Protein AF-A0A968ZII0-F1 (afdb_monomer)

Mean predicted aligned error: 7.41 Å

Solvent-accessible surface area (backbone atoms only — not comparabl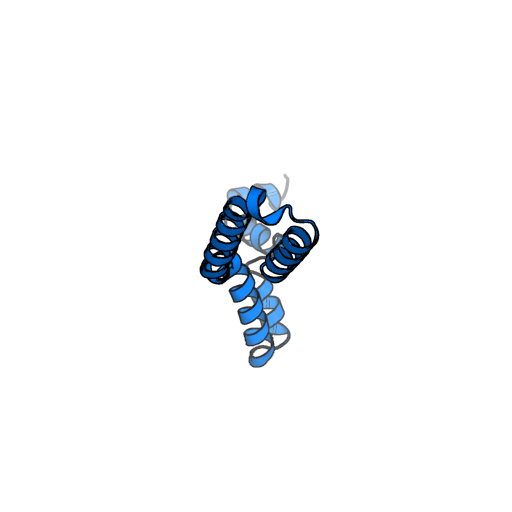e to full-atom values): 5538 Å² total; per-residue (Å²): 107,70,67,59,52,51,52,50,50,51,51,28,52,77,72,65,47,31,85,83,44,47,68,60,53,50,52,52,52,52,52,53,51,54,50,58,73,42,41,63,69,75,42,38,67,64,52,47,53,54,50,47,50,56,52,28,46,74,77,44,34,74,65,33,46,55,59,70,43,45,88,76,32,68,68,54,49,46,48,53,55,35,73,72,32,69,67,55,26,47,71,74,73,38,85,78,132

Radius of gyration: 25.59 Å; Cα contacts (8 Å, |Δi|>4): 41; chains: 1; bounding box: 49×29×74 Å

Structure (mmCIF, N/CA/C/O backbone):
data_AF-A0A968ZII0-F1
#
_entry.id   AF-A0A968ZII0-F1
#
loop_
_atom_site.group_PDB
_atom_site.id
_atom_site.type_symbol
_atom_site.label_atom_id
_atom_site.label_alt_id
_atom_site.label_comp_id
_atom_site.label_asym_id
_atom_site.label_entity_id
_atom_site.label_seq_id
_atom_site.pdbx_PDB_ins_code
_atom_site.Cartn_x
_atom_site.Cartn_y
_atom_site.Cartn_z
_atom_site.occupancy
_atom_site.B_iso_or_equiv
_atom_site.auth_seq_id
_atom_site.auth_comp_id
_atom_site.auth_asym_id
_atom_site.auth_atom_id
_atom_site.pdbx_PDB_model_num
ATOM 1 N N . MET A 1 1 ? -10.202 6.063 16.682 1.00 79.19 1 MET A N 1
ATOM 2 C CA . MET A 1 1 ? -11.637 6.430 16.678 1.00 79.19 1 MET A CA 1
ATOM 3 C C . MET A 1 1 ? -12.425 5.712 17.765 1.00 79.19 1 MET A C 1
ATOM 5 O O . MET A 1 1 ? -13.149 6.395 18.468 1.00 79.19 1 MET A O 1
ATOM 9 N N . GLU A 1 2 ? -12.269 4.394 17.958 1.00 83.38 2 GLU A N 1
ATOM 10 C CA . GLU A 1 2 ? -12.952 3.659 19.049 1.00 83.38 2 GLU A CA 1
ATOM 11 C C . GLU A 1 2 ? -12.703 4.293 20.426 1.00 83.38 2 GLU A C 1
ATOM 13 O O . GLU A 1 2 ? -13.650 4.705 21.086 1.00 83.38 2 GLU A O 1
ATOM 18 N N . LYS A 1 3 ? -11.428 4.504 20.785 1.00 88.00 3 LYS A N 1
ATOM 19 C CA . LYS A 1 3 ? -11.042 5.187 22.029 1.00 88.00 3 LYS A CA 1
ATOM 20 C C . LYS A 1 3 ? -11.680 6.575 22.166 1.00 88.00 3 LYS A C 1
ATOM 22 O O . LYS A 1 3 ? -12.205 6.909 23.210 1.00 88.00 3 LYS A O 1
ATOM 27 N N . THR A 1 4 ? -11.712 7.351 21.084 1.00 92.00 4 THR A N 1
ATOM 28 C CA . THR A 1 4 ? -12.312 8.694 21.062 1.00 92.00 4 THR A CA 1
ATOM 29 C C . THR A 1 4 ? -13.824 8.670 21.310 1.00 92.00 4 THR A C 1
ATOM 31 O O . THR A 1 4 ? -14.353 9.569 21.954 1.00 92.00 4 THR A O 1
ATOM 34 N N . ILE A 1 5 ? -14.532 7.652 20.807 1.00 92.75 5 ILE A N 1
ATOM 35 C CA . ILE A 1 5 ? -15.969 7.464 21.063 1.00 92.75 5 ILE A CA 1
ATOM 36 C C . ILE A 1 5 ? -16.206 7.035 22.515 1.00 92.75 5 ILE A C 1
ATOM 38 O O . ILE A 1 5 ? -17.186 7.465 23.128 1.00 92.75 5 ILE A O 1
ATOM 42 N N . ASP A 1 6 ? -15.323 6.208 23.072 1.00 92.62 6 ASP A N 1
ATOM 43 C CA . ASP A 1 6 ? -15.395 5.811 24.477 1.00 92.62 6 ASP A CA 1
ATOM 44 C C . ASP A 1 6 ? -15.125 7.012 25.404 1.00 92.62 6 ASP A C 1
ATOM 46 O O . ASP A 1 6 ? -15.917 7.257 26.314 1.00 92.62 6 ASP A O 1
ATOM 50 N N . ASP A 1 7 ? -14.120 7.837 25.096 1.00 94.44 7 ASP A N 1
ATOM 51 C CA . ASP A 1 7 ? -13.825 9.084 25.815 1.00 94.44 7 ASP A CA 1
ATOM 52 C C . ASP A 1 7 ? -15.017 10.065 25.737 1.00 94.44 7 ASP A C 1
ATOM 54 O O . ASP A 1 7 ? -15.459 10.612 26.749 1.00 94.44 7 ASP A O 1
ATOM 58 N N . LEU A 1 8 ? -15.614 10.240 24.548 1.00 93.44 8 LEU A N 1
ATOM 59 C CA . LEU A 1 8 ? -16.828 11.050 24.360 1.00 93.44 8 LEU A CA 1
ATOM 60 C C . LEU A 1 8 ? -18.001 10.523 25.200 1.00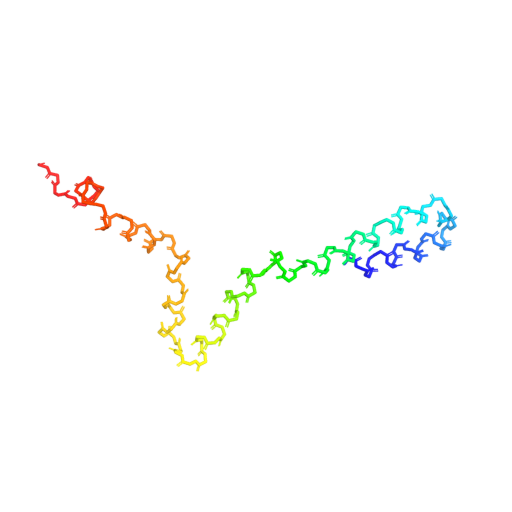 93.44 8 LEU A C 1
ATOM 62 O O . LEU A 1 8 ? -18.768 11.301 25.767 1.00 93.44 8 LEU A O 1
ATOM 66 N N . THR A 1 9 ? -18.143 9.199 25.286 1.00 93.06 9 THR A N 1
ATOM 67 C CA . THR A 1 9 ? -19.181 8.552 26.095 1.00 93.06 9 THR A CA 1
ATOM 68 C C . THR A 1 9 ? -18.996 8.854 27.579 1.00 93.06 9 THR A C 1
ATOM 70 O O . THR A 1 9 ? -19.979 9.086 28.283 1.00 93.06 9 THR A O 1
ATOM 73 N N . GLU A 1 10 ? -17.756 8.851 28.062 1.00 94.69 10 GLU A N 1
ATOM 74 C CA . GLU A 1 10 ? -17.430 9.163 29.451 1.00 94.69 10 GLU A CA 1
ATOM 75 C C . GLU A 1 10 ? -17.722 10.631 29.783 1.00 94.69 10 GLU A C 1
ATOM 77 O O . GLU A 1 10 ? -18.430 10.912 30.753 1.00 94.69 10 GLU A O 1
ATOM 82 N N . VAL A 1 11 ? -17.284 11.561 28.929 1.00 95.12 11 VAL A N 1
ATOM 83 C CA . VAL A 1 11 ? -17.575 12.996 29.085 1.00 95.12 11 VAL A CA 1
ATOM 84 C C . VAL A 1 11 ? -19.083 13.248 29.102 1.00 95.12 11 VAL A C 1
ATOM 86 O O . VAL A 1 11 ? -19.591 13.893 30.017 1.00 95.12 11 VAL A O 1
ATOM 89 N N . ALA A 1 12 ? -19.833 12.661 28.166 1.00 92.88 12 ALA A N 1
ATOM 90 C CA . ALA A 1 12 ? -21.284 12.824 28.096 1.00 92.88 12 ALA A CA 1
ATOM 91 C C . ALA A 1 12 ? -22.018 12.296 29.341 1.00 92.88 12 ALA A C 1
ATOM 93 O O . ALA A 1 12 ? -23.052 12.842 29.734 1.00 92.88 12 ALA A O 1
ATOM 94 N N . LYS A 1 13 ? -21.502 11.234 29.976 1.00 92.69 13 LYS A N 1
ATOM 95 C CA . LYS A 1 13 ? -22.035 10.717 31.248 1.00 92.69 13 LYS A CA 1
ATOM 96 C C . LYS A 1 13 ? -21.739 11.671 32.400 1.00 92.69 13 LYS A C 1
ATOM 98 O O . LYS A 1 13 ? -22.642 11.953 33.186 1.00 92.69 13 LYS A O 1
ATOM 103 N N . ASN A 1 14 ? -20.517 12.195 32.464 1.00 94.94 14 ASN A N 1
ATOM 104 C CA . ASN A 1 14 ? -20.093 13.145 33.494 1.00 94.94 14 ASN A CA 1
ATOM 105 C C . ASN A 1 14 ? -20.881 14.462 33.417 1.00 94.94 14 ASN A C 1
ATOM 107 O O . ASN A 1 14 ? -21.287 15.004 34.444 1.00 94.94 14 ASN A O 1
ATOM 111 N N . GLU A 1 15 ? -21.175 14.933 32.205 1.00 92.94 15 GLU A N 1
ATOM 112 C CA . GLU A 1 15 ? -21.948 16.155 31.954 1.00 92.94 15 GLU A CA 1
ATOM 113 C C . GLU A 1 15 ? -23.472 15.937 31.924 1.00 92.94 15 GLU A C 1
ATOM 115 O O . GLU A 1 15 ? -24.230 16.877 31.707 1.00 92.94 15 GLU A O 1
ATOM 120 N N . LYS A 1 16 ? -23.945 14.707 32.176 1.00 91.75 16 LYS A N 1
ATOM 121 C CA . LYS A 1 16 ? -25.367 14.306 32.182 1.00 91.75 16 LYS A CA 1
ATOM 122 C C . LYS A 1 16 ? -26.111 14.437 30.841 1.00 91.75 16 LYS A C 1
ATOM 124 O O . LYS A 1 16 ? -27.311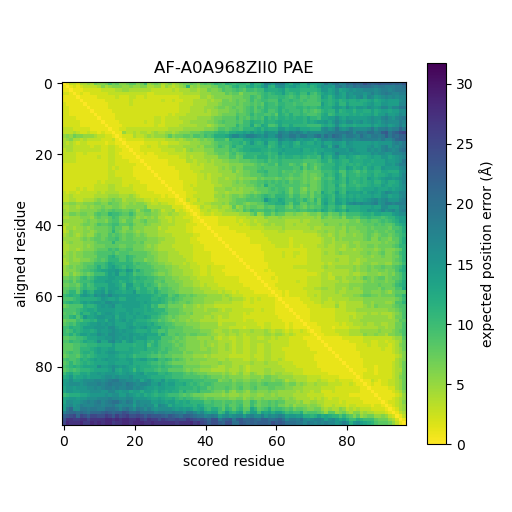 14.176 30.810 1.00 91.75 16 LYS A O 1
ATOM 129 N N . TYR A 1 17 ? -25.422 14.726 29.738 1.00 90.88 17 TYR A N 1
ATOM 130 C CA . TYR A 1 17 ? -25.994 14.738 28.382 1.00 90.88 17 TYR A CA 1
ATOM 131 C C . TYR A 1 17 ? -26.156 13.346 27.762 1.00 90.88 17 TYR A C 1
ATOM 133 O O . TYR A 1 17 ? -26.775 13.200 26.711 1.00 90.88 17 TYR A O 1
ATOM 141 N N . TYR A 1 18 ? -25.610 12.300 28.391 1.00 91.88 18 TYR A N 1
ATOM 142 C CA . TYR A 1 18 ? -25.590 10.952 27.819 1.00 91.88 18 TYR A CA 1
ATOM 143 C C . TYR A 1 18 ? -26.967 10.451 27.373 1.00 91.88 18 TYR A C 1
ATOM 145 O O . TYR A 1 18 ? -27.080 9.893 26.287 1.00 91.88 18 TYR A O 1
ATOM 153 N N . ASN A 1 19 ? -28.021 10.676 28.161 1.00 93.25 19 ASN A N 1
ATOM 154 C CA . ASN A 1 19 ? -29.363 10.198 27.816 1.00 93.25 19 ASN A CA 1
ATOM 155 C C . ASN A 1 19 ? -29.909 10.830 26.527 1.00 93.25 19 ASN A C 1
ATOM 157 O O . ASN A 1 19 ? -30.646 10.157 25.803 1.00 93.25 19 ASN A O 1
ATOM 161 N N . ASP A 1 20 ? -29.506 12.066 26.225 1.00 92.69 20 ASP A N 1
ATOM 162 C CA . ASP A 1 20 ? -29.945 12.811 25.044 1.00 92.69 20 ASP A CA 1
ATOM 163 C C . ASP A 1 20 ? -29.200 12.363 23.780 1.00 92.69 20 ASP A C 1
ATOM 165 O O . ASP A 1 20 ? -29.762 12.400 22.684 1.00 92.69 20 ASP A O 1
ATOM 169 N N . ILE A 1 21 ? -27.943 11.913 23.928 1.00 93.69 21 ILE A N 1
ATOM 170 C CA . ILE A 1 21 ? -27.052 11.600 22.796 1.00 93.69 21 ILE A CA 1
ATOM 171 C C . ILE A 1 21 ? -26.660 10.117 22.663 1.00 93.69 21 ILE A C 1
ATOM 173 O O . ILE A 1 21 ? -25.936 9.738 21.737 1.00 93.69 21 ILE A O 1
ATOM 177 N N . GLN A 1 22 ? -27.114 9.248 23.573 1.00 94.06 22 GLN A N 1
ATOM 178 C CA . GLN A 1 22 ? -26.728 7.828 23.625 1.00 94.06 22 GLN A CA 1
ATOM 179 C C . GLN A 1 22 ? -26.996 7.087 22.313 1.00 94.06 22 GLN A C 1
ATOM 181 O O . GLN A 1 22 ? -26.219 6.216 21.917 1.00 94.06 22 GLN A O 1
ATOM 186 N N . GLN A 1 23 ? -28.081 7.437 21.618 1.00 95.00 23 GLN A N 1
ATOM 187 C CA . GLN A 1 23 ? -28.458 6.771 20.380 1.00 95.00 23 GLN A CA 1
ATOM 188 C C . GLN A 1 23 ? -27.485 7.135 19.254 1.00 95.00 23 GLN A C 1
ATOM 190 O O . GLN A 1 23 ? -27.052 6.255 18.513 1.00 95.00 23 GLN A O 1
ATOM 195 N N . GLN A 1 24 ? -27.079 8.402 19.165 1.00 94.38 24 GLN A N 1
ATOM 196 C CA . GLN A 1 24 ? -26.093 8.885 18.200 1.00 94.38 24 GLN A CA 1
ATOM 197 C C . GLN A 1 24 ? -24.719 8.270 18.479 1.00 94.38 24 GLN A C 1
ATOM 199 O O . GLN A 1 24 ? -24.072 7.791 17.551 1.00 94.38 24 GLN A O 1
ATOM 204 N N . ILE A 1 25 ? -24.310 8.192 19.752 1.00 93.25 25 ILE A N 1
ATOM 205 C CA . ILE A 1 25 ? -23.072 7.509 20.163 1.00 93.25 25 ILE A CA 1
ATOM 206 C C . ILE A 1 25 ? -23.093 6.037 19.729 1.00 93.25 25 ILE A C 1
ATOM 208 O O . ILE A 1 25 ? -22.110 5.537 19.183 1.00 93.25 25 ILE A O 1
ATOM 212 N N . LYS A 1 26 ? -24.213 5.332 19.928 1.00 93.69 26 LYS A N 1
ATOM 213 C CA . LYS A 1 26 ? -24.350 3.922 19.536 1.00 93.69 26 LYS A CA 1
ATOM 214 C C . LYS A 1 26 ? -24.263 3.729 18.020 1.00 93.69 26 LYS A C 1
ATOM 216 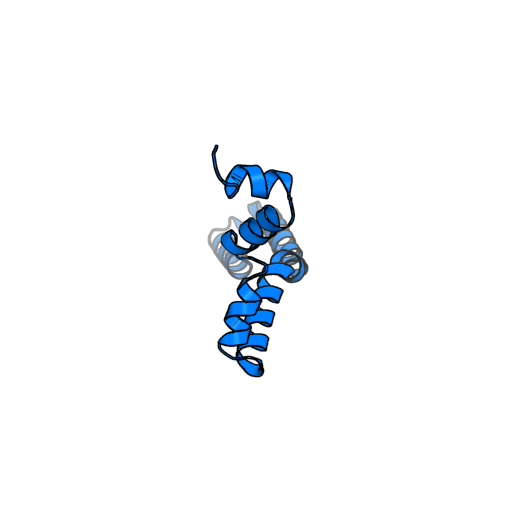O O . LYS A 1 26 ? -23.617 2.783 17.563 1.00 93.69 26 LYS A O 1
ATOM 221 N N . VAL A 1 27 ? -24.887 4.620 17.248 1.00 95.19 27 VAL A N 1
ATOM 222 C CA . VAL A 1 27 ? -24.799 4.620 15.779 1.00 95.19 27 VAL A CA 1
ATOM 223 C C . VAL A 1 27 ? -23.355 4.848 15.335 1.00 95.19 27 VAL A C 1
ATOM 225 O O . VAL A 1 27 ? -22.824 4.030 14.587 1.00 95.19 27 VAL A O 1
ATOM 228 N N . LEU A 1 28 ? -22.690 5.878 15.867 1.00 92.38 28 LEU A N 1
ATOM 229 C CA . LEU A 1 28 ? -21.281 6.175 15.587 1.00 92.38 28 LEU A CA 1
ATOM 230 C C . LEU A 1 28 ? -20.370 4.986 15.905 1.00 92.38 28 LEU A C 1
ATOM 232 O O . LEU A 1 28 ? -19.531 4.613 15.088 1.00 92.38 28 LEU A O 1
ATOM 236 N N . LYS A 1 29 ? -20.560 4.352 17.068 1.00 91.25 29 LYS A N 1
ATOM 237 C CA . LYS A 1 29 ? -19.769 3.186 17.481 1.00 91.25 29 LYS A CA 1
ATOM 238 C C . LYS A 1 29 ? -19.938 2.018 16.512 1.00 91.25 29 LYS A C 1
ATOM 240 O O . LYS A 1 29 ? -18.953 1.397 16.128 1.00 91.25 29 LYS A O 1
ATOM 245 N N . THR A 1 30 ? -21.171 1.767 16.076 1.00 91.00 30 THR A N 1
ATOM 246 C CA . THR A 1 30 ? -21.484 0.704 15.111 1.00 91.00 30 THR A CA 1
ATOM 247 C C . THR A 1 30 ? -20.844 0.986 13.752 1.00 91.00 30 THR A C 1
ATOM 249 O O . THR A 1 30 ? -20.220 0.101 13.179 1.00 91.00 30 THR A O 1
ATOM 252 N N . GLN A 1 31 ? -20.933 2.223 13.258 1.00 88.75 31 GLN A N 1
ATOM 253 C CA . GLN A 1 31 ? -20.308 2.618 11.991 1.00 88.75 31 GLN A CA 1
ATOM 254 C C . GLN A 1 31 ? -18.782 2.502 12.037 1.00 88.75 31 GLN A C 1
ATOM 256 O O . GLN A 1 31 ? -18.178 2.007 11.092 1.00 88.75 31 GLN A O 1
ATOM 261 N N . VAL A 1 32 ? -18.150 2.920 13.138 1.00 88.38 32 VAL A N 1
ATOM 262 C CA . VAL A 1 32 ? -16.695 2.800 13.301 1.00 88.38 32 VAL A CA 1
ATOM 263 C C . VAL A 1 32 ? -16.252 1.340 13.355 1.00 88.38 32 VAL A C 1
ATOM 265 O O . VAL A 1 32 ? -15.260 0.999 12.718 1.0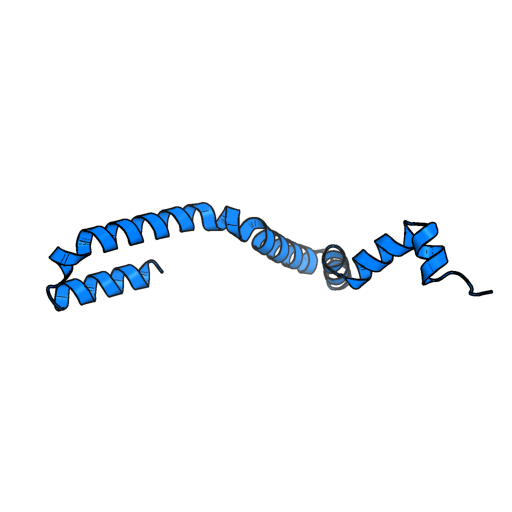0 88.38 32 VAL A O 1
ATOM 268 N N . MET A 1 33 ? -16.981 0.477 14.067 1.00 84.94 33 MET A N 1
ATOM 269 C CA . MET A 1 33 ? -16.676 -0.956 14.098 1.00 84.94 33 MET A CA 1
ATOM 270 C C . MET A 1 33 ? -16.845 -1.614 12.729 1.00 84.94 33 MET A C 1
ATOM 272 O O . MET A 1 33 ? -15.963 -2.350 12.304 1.00 84.94 33 MET A O 1
ATOM 276 N N . HIS A 1 34 ? -17.932 -1.310 12.021 1.00 82.31 34 HIS A N 1
ATOM 277 C CA . HIS A 1 34 ? -18.159 -1.842 10.681 1.00 82.31 34 HIS A CA 1
ATOM 278 C C . HIS A 1 34 ? -17.063 -1.396 9.704 1.00 82.31 34 HIS A C 1
ATOM 280 O O . HIS A 1 34 ? -16.505 -2.214 8.984 1.00 82.31 34 HIS A O 1
ATOM 286 N N . ASN A 1 35 ? -16.668 -0.120 9.737 1.00 83.38 35 ASN A N 1
ATOM 287 C CA . ASN A 1 35 ? -15.554 0.361 8.921 1.00 83.38 35 ASN A CA 1
ATOM 288 C C . ASN A 1 35 ? -14.246 -0.376 9.249 1.00 83.38 35 ASN A C 1
ATOM 290 O O . ASN A 1 35 ? -13.521 -0.740 8.333 1.00 83.38 35 ASN A O 1
ATOM 294 N N . LYS A 1 36 ? -13.985 -0.665 10.530 1.00 82.00 36 LYS A N 1
ATOM 295 C CA . LYS A 1 36 ? -12.801 -1.416 10.969 1.00 82.00 36 LYS A CA 1
ATOM 296 C C . LYS A 1 36 ? -12.765 -2.848 10.436 1.00 82.00 36 LYS A C 1
ATOM 298 O O . LYS A 1 36 ? -11.690 -3.341 10.110 1.00 82.00 36 LYS A O 1
ATOM 303 N N . GLU A 1 37 ? -13.915 -3.512 10.325 1.00 81.69 37 GLU A N 1
ATOM 304 C CA . GLU A 1 37 ? -14.008 -4.845 9.708 1.00 81.69 37 GLU A CA 1
ATOM 305 C C . GLU A 1 37 ? -13.582 -4.816 8.232 1.00 81.69 37 GLU A C 1
ATOM 307 O O . GLU A 1 37 ? -12.966 -5.765 7.753 1.00 81.69 37 GLU A O 1
ATOM 312 N N . HIS A 1 38 ? -13.829 -3.696 7.548 1.00 87.94 38 HIS A N 1
ATOM 313 C CA . HIS A 1 38 ? -13.462 -3.483 6.149 1.00 87.94 38 HIS A CA 1
ATOM 314 C C . HIS A 1 38 ? -12.125 -2.759 5.953 1.00 87.94 38 HIS A C 1
ATOM 316 O O . HIS A 1 38 ? -11.699 -2.587 4.814 1.00 87.94 38 HIS A O 1
ATOM 322 N N . ASP A 1 39 ? -11.431 -2.344 7.018 1.00 88.69 39 ASP A N 1
ATOM 323 C CA . ASP A 1 39 ? -10.188 -1.575 6.886 1.00 88.69 39 ASP A CA 1
ATOM 324 C C . ASP A 1 39 ? -9.103 -2.388 6.158 1.00 88.69 39 ASP A C 1
ATOM 326 O O . ASP A 1 39 ? -8.388 -1.840 5.325 1.00 88.69 39 ASP A O 1
ATOM 330 N N . LEU A 1 40 ? -9.014 -3.706 6.386 1.00 87.69 40 LEU A N 1
ATOM 331 C CA . LEU A 1 40 ? -8.063 -4.562 5.659 1.00 87.69 40 LEU A CA 1
ATOM 332 C C . LEU A 1 40 ? -8.328 -4.595 4.151 1.00 87.69 40 LEU A C 1
ATOM 334 O O . LEU A 1 40 ? -7.383 -4.627 3.372 1.00 87.69 40 LEU A O 1
ATOM 338 N N . GLU A 1 41 ? -9.595 -4.595 3.743 1.00 91.38 41 GLU A N 1
ATOM 339 C CA . GLU A 1 41 ? -9.981 -4.564 2.330 1.00 91.38 41 GLU A CA 1
ATOM 340 C C . GLU A 1 41 ? -9.745 -3.172 1.743 1.00 91.38 41 GLU A C 1
ATOM 342 O O . GLU A 1 41 ? -9.190 -3.031 0.657 1.00 91.38 41 GLU A O 1
ATOM 347 N N . LYS A 1 42 ? -10.123 -2.138 2.496 1.00 90.81 42 LYS A N 1
ATOM 348 C CA . LYS A 1 42 ? -9.991 -0.736 2.109 1.00 90.81 42 LYS A CA 1
ATOM 349 C C . LYS A 1 42 ? -8.538 -0.322 1.896 1.00 90.81 42 LYS A C 1
ATOM 351 O O . LYS A 1 42 ? -8.260 0.424 0.966 1.00 90.81 42 LYS A O 1
ATOM 356 N N . PHE A 1 43 ? -7.639 -0.789 2.755 1.00 93.81 43 PHE A N 1
ATOM 357 C CA . PHE A 1 43 ? -6.208 -0.489 2.700 1.00 93.81 43 PHE A CA 1
ATOM 358 C C . PHE A 1 43 ? -5.396 -1.647 2.106 1.00 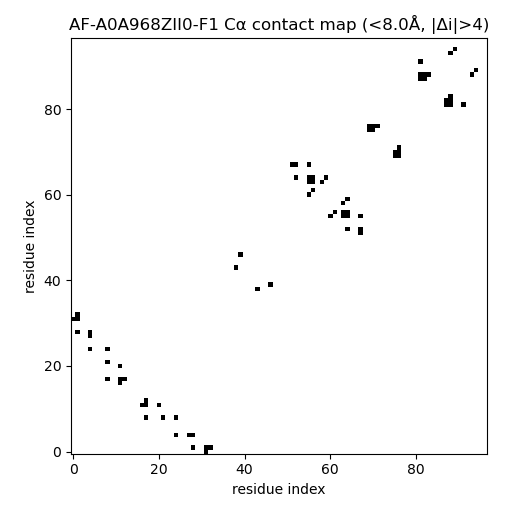93.81 43 PHE A C 1
ATOM 360 O O . PHE A 1 43 ? -4.179 -1.691 2.269 1.00 93.81 43 PHE A O 1
ATOM 367 N N . ALA A 1 44 ? -6.046 -2.600 1.428 1.00 93.88 44 ALA A N 1
ATOM 368 C CA . ALA A 1 44 ? -5.390 -3.804 0.922 1.00 93.88 44 ALA A CA 1
ATOM 369 C C . ALA A 1 44 ? -4.204 -3.486 0.006 1.00 93.88 44 ALA A C 1
ATOM 371 O O . ALA A 1 44 ? -3.189 -4.174 0.077 1.00 93.88 44 ALA A O 1
ATOM 372 N N . ASP A 1 45 ? -4.327 -2.464 -0.837 1.00 92.12 45 ASP A N 1
ATOM 373 C CA . ASP A 1 45 ? -3.285 -2.097 -1.796 1.00 92.12 45 ASP A CA 1
ATOM 374 C C . ASP A 1 45 ? -2.053 -1.520 -1.085 1.00 92.12 45 ASP A C 1
ATOM 376 O O . ASP A 1 45 ? -0.949 -2.022 -1.286 1.00 92.12 45 ASP A O 1
ATOM 380 N N . GLU A 1 46 ? -2.246 -0.586 -0.149 1.00 92.69 46 GLU A N 1
ATOM 381 C CA . GLU A 1 46 ? -1.166 -0.030 0.684 1.00 92.69 46 GLU A CA 1
ATOM 382 C C . GLU A 1 46 ? -0.478 -1.119 1.528 1.00 92.69 46 GLU A C 1
ATOM 384 O O . GLU A 1 46 ? 0.747 -1.154 1.662 1.00 92.69 46 GLU A O 1
ATOM 389 N N . ILE A 1 47 ? -1.261 -2.051 2.086 1.00 94.44 47 ILE A N 1
ATOM 390 C CA . ILE A 1 47 ? -0.734 -3.172 2.873 1.00 94.44 47 ILE A CA 1
ATOM 391 C C . ILE A 1 47 ? 0.103 -4.103 1.989 1.00 94.44 47 ILE A C 1
ATOM 393 O O . ILE A 1 47 ? 1.178 -4.535 2.407 1.00 94.44 47 ILE A O 1
ATOM 397 N N . LYS A 1 48 ? -0.371 -4.430 0.781 1.00 93.62 48 LYS A N 1
ATOM 398 C CA . LYS A 1 48 ? 0.369 -5.279 -0.163 1.00 93.62 48 LYS A CA 1
ATOM 399 C C . LYS A 1 48 ? 1.676 -4.628 -0.587 1.00 93.62 48 LYS A C 1
ATOM 401 O O . LYS A 1 48 ? 2.691 -5.309 -0.541 1.00 93.62 48 LYS A O 1
ATOM 406 N N . GLU A 1 49 ? 1.668 -3.341 -0.921 1.00 91.50 49 GLU A N 1
ATOM 407 C CA . GLU A 1 49 ? 2.872 -2.597 -1.310 1.00 91.50 49 GLU A CA 1
ATOM 408 C C . GLU A 1 49 ? 3.920 -2.585 -0.182 1.00 91.50 49 GLU A C 1
ATOM 410 O O . GLU A 1 49 ? 5.107 -2.852 -0.402 1.00 91.50 49 GLU A O 1
ATOM 415 N N . ALA A 1 50 ? 3.481 -2.363 1.061 1.00 92.62 50 ALA A N 1
ATOM 416 C CA . ALA A 1 50 ? 4.362 -2.419 2.225 1.00 92.62 50 ALA A CA 1
ATOM 417 C C . ALA A 1 50 ? 4.948 -3.827 2.448 1.00 92.62 50 ALA A C 1
ATOM 419 O O . ALA A 1 50 ? 6.142 -3.972 2.721 1.00 92.62 50 ALA A O 1
ATOM 420 N N . LEU A 1 51 ? 4.123 -4.873 2.320 1.00 94.56 51 LEU A N 1
ATOM 421 C CA . LEU A 1 51 ? 4.566 -6.264 2.443 1.00 94.56 51 LEU A CA 1
ATOM 422 C C . LEU A 1 51 ? 5.529 -6.659 1.324 1.00 94.56 51 LEU A C 1
ATOM 424 O O . LEU A 1 51 ? 6.535 -7.312 1.592 1.00 94.56 51 LEU A O 1
ATOM 428 N N . GLU A 1 52 ? 5.237 -6.263 0.089 1.00 93.50 52 GLU A N 1
ATOM 429 C CA . GLU A 1 52 ? 6.095 -6.492 -1.067 1.00 93.50 52 GLU A CA 1
ATOM 430 C C . GLU A 1 52 ? 7.470 -5.873 -0.841 1.00 93.50 52 GLU A C 1
ATOM 432 O O . GLU A 1 52 ? 8.471 -6.583 -0.920 1.00 93.50 52 GLU A O 1
ATOM 437 N N . THR A 1 53 ? 7.520 -4.598 -0.450 1.00 89.88 53 THR A N 1
ATOM 438 C CA . THR A 1 53 ? 8.773 -3.890 -0.159 1.00 89.88 53 THR A CA 1
ATOM 439 C C . THR A 1 53 ? 9.609 -4.632 0.886 1.00 89.88 53 THR A C 1
ATOM 441 O O . THR A 1 53 ? 10.818 -4.801 0.722 1.00 89.88 53 THR A O 1
ATOM 444 N N . GLU A 1 54 ? 8.976 -5.132 1.950 1.00 93.25 54 GLU A N 1
ATOM 445 C CA . GLU A 1 54 ? 9.664 -5.851 3.025 1.00 93.25 54 GLU A CA 1
ATOM 446 C C . GLU A 1 54 ? 10.140 -7.252 2.609 1.00 93.25 54 GLU A C 1
ATOM 448 O O . GLU A 1 54 ? 11.214 -7.703 3.011 1.00 93.25 54 GLU A O 1
ATOM 453 N N . ILE A 1 55 ? 9.367 -7.962 1.786 1.00 95.25 55 ILE A N 1
ATOM 454 C CA . ILE A 1 55 ? 9.783 -9.248 1.214 1.00 95.25 55 ILE A CA 1
ATOM 455 C C . ILE A 1 55 ? 10.976 -9.014 0.285 1.00 95.25 55 ILE A C 1
ATOM 457 O O . ILE A 1 55 ? 12.013 -9.675 0.387 1.00 95.25 55 ILE A O 1
ATOM 461 N N . VAL A 1 56 ? 10.853 -8.040 -0.606 1.00 95.69 56 VAL A N 1
ATOM 462 C CA . VAL A 1 56 ? 11.852 -7.732 -1.617 1.00 95.69 56 VAL A CA 1
ATOM 463 C C . VAL A 1 56 ? 13.161 -7.261 -0.980 1.00 95.69 56 VAL A C 1
ATOM 465 O O . VAL A 1 56 ? 14.231 -7.736 -1.371 1.00 95.69 56 VAL A O 1
ATOM 468 N N . SER A 1 57 ? 13.100 -6.427 0.061 1.00 92.00 57 SER A N 1
ATOM 469 C CA . SER A 1 57 ? 14.286 -5.972 0.795 1.00 92.00 57 SER A CA 1
ATOM 470 C C . SER A 1 57 ? 15.083 -7.134 1.406 1.00 92.00 57 SER A C 1
ATOM 472 O O . SER A 1 57 ? 16.316 -7.100 1.415 1.00 92.00 57 SER A O 1
ATOM 474 N N . ARG A 1 58 ? 14.399 -8.197 1.853 1.00 95.44 58 ARG A N 1
ATOM 475 C CA . ARG A 1 58 ? 15.007 -9.372 2.500 1.00 95.44 58 ARG A CA 1
ATOM 476 C C . ARG A 1 58 ? 15.607 -10.375 1.523 1.00 95.44 58 ARG A C 1
ATOM 478 O O . ARG A 1 58 ? 16.627 -10.981 1.843 1.00 95.44 58 ARG A O 1
ATOM 485 N N . TYR A 1 59 ? 14.971 -10.582 0.372 1.00 95.94 59 TYR A N 1
ATOM 486 C CA . TYR A 1 59 ? 15.365 -11.638 -0.570 1.00 95.94 59 TYR A CA 1
ATOM 487 C C . TYR A 1 59 ? 16.149 -11.126 -1.783 1.00 95.94 59 TYR A C 1
ATOM 489 O O . TYR A 1 59 ? 16.972 -11.858 -2.329 1.00 95.94 59 TYR A O 1
ATOM 497 N N . TYR A 1 60 ? 15.925 -9.876 -2.188 1.00 93.94 60 TYR A N 1
ATOM 498 C CA . TYR A 1 60 ? 16.463 -9.299 -3.425 1.00 93.94 60 TYR A CA 1
ATOM 499 C C . TYR A 1 60 ? 17.268 -8.012 -3.191 1.00 93.94 60 TYR A C 1
ATOM 501 O O . TYR A 1 60 ? 17.864 -7.470 -4.130 1.00 93.94 60 TYR A O 1
ATOM 509 N N . PHE A 1 61 ? 17.345 -7.564 -1.932 1.00 91.12 61 PHE A N 1
ATOM 510 C CA . PHE A 1 61 ? 18.147 -6.430 -1.479 1.00 91.12 61 PHE A CA 1
ATOM 511 C C . PHE A 1 61 ? 17.876 -5.165 -2.312 1.00 91.12 61 PHE A C 1
ATOM 513 O O . PHE A 1 61 ? 16.766 -4.935 -2.787 1.00 91.12 61 PHE A O 1
ATOM 520 N N . GLN A 1 62 ? 18.889 -4.316 -2.494 1.00 90.62 62 GLN A N 1
ATOM 521 C CA . GLN A 1 62 ? 18.753 -3.034 -3.183 1.00 90.62 62 GLN A CA 1
ATOM 522 C C . GLN A 1 62 ? 18.231 -3.163 -4.614 1.00 90.62 62 GLN A C 1
ATOM 524 O O . GLN A 1 62 ? 17.430 -2.338 -5.039 1.00 90.62 62 GLN A O 1
ATOM 529 N N . LYS A 1 63 ? 18.666 -4.194 -5.348 1.00 93.31 63 LYS A N 1
ATOM 530 C CA . LYS A 1 63 ? 18.223 -4.405 -6.727 1.00 93.31 63 LYS A CA 1
ATOM 531 C C . LYS A 1 63 ? 16.719 -4.662 -6.776 1.00 93.31 63 LYS A C 1
ATOM 533 O O . LYS A 1 63 ? 16.026 -3.992 -7.529 1.00 93.31 63 LYS A O 1
ATOM 538 N N . GLY A 1 64 ? 16.231 -5.580 -5.945 1.00 91.62 64 GLY A N 1
ATOM 539 C CA . GLY A 1 64 ? 14.804 -5.863 -5.884 1.00 91.62 64 GLY A CA 1
ATOM 540 C C . GLY A 1 64 ? 13.993 -4.645 -5.467 1.00 91.62 64 GLY A C 1
ATOM 541 O O . GLY A 1 64 ? 12.976 -4.379 -6.082 1.00 91.62 64 GLY A O 1
ATOM 542 N N . MET A 1 65 ? 14.452 -3.883 -4.465 1.00 89.25 65 MET A N 1
ATOM 543 C CA . MET A 1 65 ? 13.713 -2.700 -3.994 1.00 89.25 65 MET A CA 1
ATOM 544 C C . MET A 1 65 ? 13.542 -1.639 -5.087 1.00 89.25 65 MET A C 1
ATOM 546 O O . MET A 1 65 ? 12.540 -0.935 -5.110 1.00 89.25 65 MET A O 1
ATOM 550 N N . ILE A 1 66 ? 14.531 -1.507 -5.976 1.00 90.50 66 ILE A N 1
ATOM 551 C CA . ILE A 1 66 ? 14.433 -0.626 -7.142 1.00 90.50 66 ILE A CA 1
ATOM 552 C C . ILE A 1 66 ? 13.435 -1.211 -8.146 1.00 90.50 66 ILE A C 1
ATOM 554 O O . ILE A 1 66 ? 12.579 -0.493 -8.638 1.00 90.50 66 ILE A O 1
ATOM 558 N N . GLU A 1 67 ? 13.513 -2.512 -8.431 1.00 90.81 67 GLU A N 1
ATOM 559 C CA . GLU A 1 67 ? 12.601 -3.167 -9.375 1.00 90.81 67 GLU A CA 1
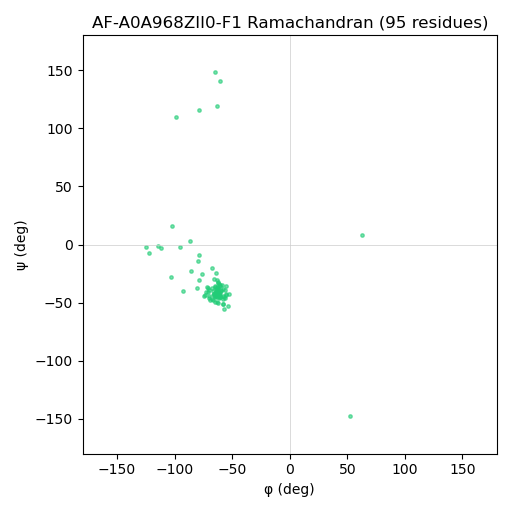ATOM 560 C C . GLU A 1 67 ? 11.136 -3.129 -8.907 1.00 90.81 67 GLU A C 1
ATOM 562 O O . GLU A 1 67 ? 10.255 -2.881 -9.725 1.00 90.81 67 GLU A O 1
ATOM 567 N N . SER A 1 68 ? 10.861 -3.287 -7.608 1.00 91.19 68 SER A N 1
ATOM 568 C CA . SER A 1 68 ? 9.495 -3.227 -7.064 1.00 91.19 68 SER A CA 1
ATOM 569 C C . SER A 1 68 ? 8.871 -1.833 -7.145 1.00 91.19 68 SER A C 1
ATOM 571 O O . SER A 1 68 ? 7.654 -1.705 -7.097 1.00 91.19 68 SER A O 1
ATOM 573 N N . SER A 1 69 ? 9.668 -0.766 -7.283 1.00 89.38 69 SER A N 1
ATOM 574 C CA . SER A 1 69 ? 9.111 0.581 -7.458 1.00 89.38 69 SER A CA 1
ATOM 575 C C . SER A 1 69 ? 8.659 0.858 -8.893 1.00 89.38 69 SER A C 1
ATOM 577 O O . SER A 1 69 ? 7.968 1.847 -9.123 1.00 89.38 69 SER A O 1
ATOM 579 N N . PHE A 1 70 ? 9.049 0.028 -9.867 1.00 92.00 70 PHE A N 1
ATOM 580 C CA . PHE A 1 70 ? 8.815 0.295 -11.289 1.00 92.00 70 PHE A CA 1
ATOM 581 C C . PHE A 1 70 ? 7.336 0.318 -11.658 1.00 92.00 70 PHE A C 1
ATOM 583 O O . PHE A 1 70 ? 6.931 1.140 -12.480 1.00 92.00 70 PHE A O 1
ATOM 590 N N . ASP A 1 71 ? 6.533 -0.537 -11.027 1.00 86.81 71 ASP A N 1
ATOM 591 C CA . ASP A 1 71 ? 5.101 -0.639 -11.301 1.00 86.81 71 ASP A CA 1
ATOM 592 C C . ASP A 1 71 ? 4.345 0.645 -10.939 1.00 86.81 71 ASP A C 1
ATOM 594 O O . ASP A 1 71 ? 3.319 0.926 -11.552 1.00 86.81 71 ASP A O 1
ATOM 598 N N . ASN A 1 72 ? 4.880 1.460 -10.021 1.00 87.38 72 ASN A N 1
ATOM 599 C CA . ASN A 1 72 ? 4.275 2.711 -9.551 1.00 87.38 72 ASN A CA 1
ATOM 600 C C . ASN A 1 72 ? 5.058 3.971 -9.971 1.00 87.38 72 ASN A C 1
ATOM 602 O O . ASN A 1 72 ? 4.622 5.087 -9.680 1.00 87.38 72 ASN A O 1
ATOM 606 N N . ASP A 1 73 ? 6.204 3.827 -10.644 1.00 93.69 73 ASP A N 1
ATOM 607 C CA . ASP A 1 73 ? 7.036 4.955 -11.065 1.00 93.69 73 ASP A CA 1
ATOM 608 C C . ASP A 1 73 ? 6.443 5.614 -12.330 1.00 93.69 73 ASP A C 1
ATOM 610 O O . ASP A 1 73 ? 6.387 4.985 -13.394 1.00 93.69 73 ASP A O 1
ATOM 614 N N . PRO A 1 74 ? 6.000 6.885 -12.255 1.00 95.19 74 PRO A N 1
ATOM 615 C CA . PRO A 1 74 ? 5.327 7.548 -13.368 1.00 95.19 74 PRO A CA 1
ATOM 616 C C . PRO A 1 74 ? 6.245 7.766 -14.576 1.00 95.19 74 PRO A C 1
ATOM 618 O O . PRO A 1 74 ? 5.765 7.761 -15.713 1.00 95.19 74 PRO A O 1
ATOM 621 N N . ASP A 1 75 ? 7.552 7.934 -14.361 1.00 95.62 75 ASP A N 1
ATOM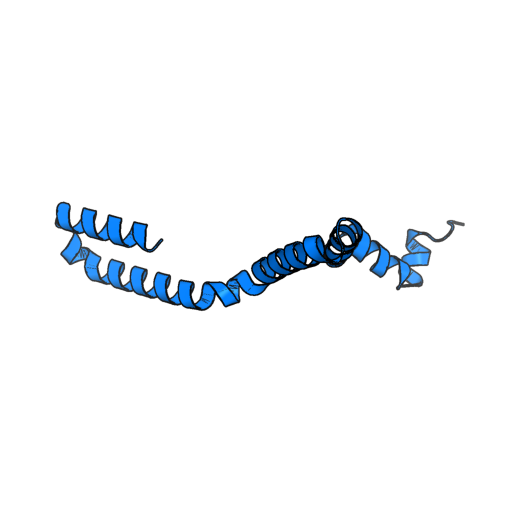 622 C CA . ASP A 1 75 ? 8.516 8.112 -15.443 1.00 95.62 75 ASP A CA 1
ATOM 623 C C . ASP A 1 75 ? 8.739 6.783 -16.170 1.00 95.62 75 ASP A C 1
ATOM 625 O O . ASP A 1 75 ? 8.759 6.745 -17.404 1.00 95.62 75 ASP A O 1
ATOM 629 N N . ILE A 1 76 ? 8.829 5.677 -15.426 1.00 95.56 76 ILE A N 1
ATOM 630 C CA . ILE A 1 76 ? 8.962 4.332 -16.001 1.00 95.56 76 ILE A CA 1
ATOM 631 C C . ILE A 1 76 ? 7.688 3.932 -16.744 1.00 95.56 76 ILE A C 1
ATOM 633 O O . ILE A 1 76 ? 7.770 3.505 -17.898 1.00 95.56 76 ILE A O 1
ATOM 637 N N . GLN A 1 77 ? 6.512 4.134 -16.148 1.00 95.75 77 GLN A N 1
ATOM 638 C CA . GLN A 1 77 ? 5.235 3.881 -16.817 1.00 95.75 77 GLN A CA 1
ATOM 639 C C . GLN A 1 77 ? 5.120 4.684 -18.115 1.00 95.75 77 GLN A C 1
ATOM 641 O O . GLN A 1 77 ? 4.758 4.137 -19.163 1.00 95.75 77 GLN A O 1
ATOM 646 N N . LYS A 1 78 ? 5.487 5.972 -18.081 1.00 95.25 78 LYS A N 1
ATOM 647 C CA . LYS A 1 78 ? 5.434 6.816 -19.274 1.00 95.25 78 LYS A CA 1
ATOM 648 C C . LYS A 1 78 ? 6.450 6.390 -20.326 1.00 95.25 78 LYS A C 1
ATOM 650 O O . LYS A 1 78 ? 6.139 6.426 -21.517 1.00 95.25 78 LYS A O 1
ATOM 655 N N . ALA A 1 79 ? 7.643 5.969 -19.916 1.00 95.00 79 ALA A N 1
ATOM 656 C CA . ALA A 1 79 ? 8.638 5.426 -20.828 1.00 95.00 79 ALA A CA 1
ATOM 657 C C . ALA A 1 79 ? 8.109 4.166 -21.525 1.00 95.00 79 ALA A C 1
ATOM 659 O O .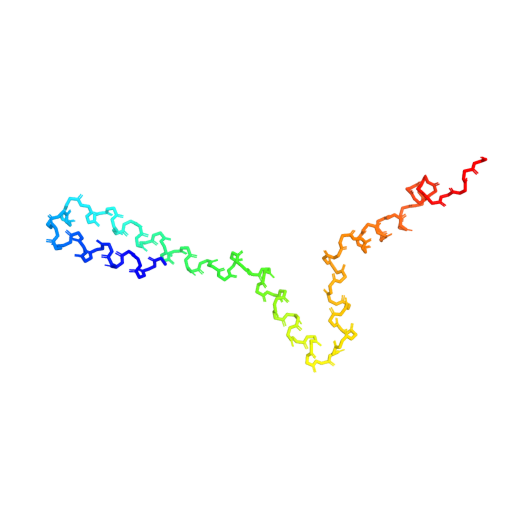 ALA A 1 79 ? 8.191 4.078 -22.748 1.00 95.00 79 ALA A O 1
ATOM 660 N N . VAL A 1 80 ? 7.502 3.232 -20.786 1.00 95.12 80 VAL A N 1
ATOM 661 C CA . VAL A 1 80 ? 6.888 2.025 -21.361 1.00 95.12 80 VAL A CA 1
ATOM 662 C C . VAL A 1 80 ? 5.767 2.389 -22.338 1.00 95.12 80 VAL A C 1
ATOM 664 O O . VAL A 1 80 ? 5.743 1.866 -23.452 1.00 95.12 80 VAL A O 1
ATOM 667 N N . GLU A 1 81 ? 4.880 3.321 -21.980 1.00 95.06 81 GLU A N 1
ATOM 668 C CA . GLU A 1 81 ? 3.810 3.816 -22.861 1.00 95.06 81 GLU A CA 1
ATOM 669 C C . GLU A 1 81 ? 4.375 4.397 -24.170 1.00 95.06 81 GLU A C 1
ATOM 671 O O . GLU A 1 81 ? 3.976 4.000 -25.264 1.00 95.06 81 GLU A O 1
ATOM 676 N N . VAL A 1 82 ? 5.348 5.308 -24.077 1.00 95.81 82 VAL A N 1
ATOM 677 C CA . VAL A 1 82 ? 5.938 5.975 -25.247 1.00 95.81 82 VAL A CA 1
ATOM 678 C C . VAL A 1 82 ? 6.716 4.998 -26.122 1.00 95.81 82 VAL A C 1
ATOM 680 O O . VAL A 1 82 ? 6.654 5.109 -27.342 1.00 95.81 82 VAL A O 1
ATOM 683 N N . LEU A 1 83 ? 7.458 4.060 -25.531 1.00 94.69 83 LEU A N 1
ATOM 684 C CA . LEU A 1 83 ? 8.278 3.099 -26.273 1.00 94.69 83 LEU A CA 1
ATOM 685 C C . LEU A 1 83 ? 7.448 1.981 -26.920 1.00 94.69 83 LEU A C 1
ATOM 687 O O . LEU A 1 83 ? 7.891 1.403 -27.912 1.00 94.69 83 LEU A O 1
ATOM 691 N N . SER A 1 84 ? 6.265 1.674 -26.381 1.00 95.88 84 SER A N 1
ATOM 692 C CA . SER A 1 84 ? 5.372 0.639 -26.918 1.00 95.88 84 SER A CA 1
ATOM 693 C C . SER A 1 84 ? 4.448 1.140 -28.035 1.00 95.88 84 SER A C 1
ATOM 695 O O . SER A 1 84 ? 4.027 0.342 -28.874 1.00 95.88 84 SER A O 1
ATOM 697 N N . ASP A 1 85 ? 4.182 2.447 -28.117 1.00 96.31 85 ASP A N 1
ATOM 698 C CA . ASP A 1 85 ? 3.412 3.062 -29.202 1.00 96.31 85 ASP A CA 1
ATOM 699 C C . ASP A 1 85 ? 4.342 3.694 -30.253 1.00 96.31 85 ASP A C 1
ATOM 701 O O . ASP A 1 85 ? 4.957 4.737 -30.041 1.00 96.31 85 ASP A O 1
ATOM 705 N N . THR A 1 86 ? 4.406 3.089 -31.445 1.00 93.19 86 THR A N 1
ATOM 706 C CA . THR A 1 86 ? 5.261 3.557 -32.552 1.00 93.19 86 THR A CA 1
ATOM 707 C C . THR A 1 86 ? 4.923 4.983 -33.012 1.00 93.19 86 THR A C 1
ATOM 709 O O . THR A 1 86 ? 5.824 5.743 -33.379 1.00 93.19 86 THR A O 1
ATOM 712 N N . ALA A 1 87 ? 3.646 5.376 -33.000 1.00 93.94 87 ALA A N 1
ATOM 713 C CA . ALA A 1 87 ? 3.226 6.713 -33.410 1.00 93.94 87 ALA A CA 1
ATOM 714 C C . ALA A 1 87 ? 3.590 7.753 -32.342 1.00 93.94 87 ALA A C 1
ATOM 716 O O . ALA A 1 87 ? 4.135 8.813 -32.671 1.00 93.94 87 ALA A O 1
ATOM 717 N N . LEU A 1 88 ? 3.340 7.444 -31.066 1.00 92.94 88 LEU A N 1
ATOM 718 C CA . LEU A 1 88 ? 3.718 8.301 -29.941 1.00 92.94 88 LEU A CA 1
ATOM 719 C C . LEU A 1 88 ? 5.240 8.438 -29.827 1.00 92.94 88 LEU A C 1
ATOM 721 O O . LEU A 1 88 ? 5.740 9.550 -29.632 1.00 92.94 88 LEU A O 1
ATOM 725 N N . TYR A 1 89 ? 5.974 7.344 -30.029 1.00 94.25 89 TYR A N 1
ATOM 726 C CA . TYR A 1 89 ? 7.429 7.322 -30.110 1.00 94.25 89 TYR A CA 1
ATOM 727 C C . TYR A 1 89 ? 7.938 8.250 -31.213 1.00 94.25 89 TYR A C 1
ATOM 729 O O . TYR A 1 89 ? 8.709 9.170 -30.943 1.00 94.25 89 TYR A O 1
ATOM 737 N N . ALA A 1 90 ? 7.476 8.066 -32.456 1.00 93.69 90 ALA A N 1
ATOM 738 C CA . ALA A 1 90 ? 7.913 8.879 -33.591 1.00 93.69 90 ALA A CA 1
ATOM 739 C C . ALA A 1 90 ? 7.581 10.367 -33.399 1.00 93.69 90 ALA A C 1
ATOM 741 O O . ALA A 1 90 ? 8.361 11.234 -33.785 1.00 93.69 90 ALA A O 1
ATOM 742 N N . LYS A 1 91 ? 6.451 10.677 -32.757 1.00 93.31 91 LYS A N 1
ATOM 743 C CA . LYS A 1 91 ? 6.059 12.051 -32.430 1.00 93.31 91 LYS A CA 1
ATOM 744 C C . LYS A 1 91 ? 6.933 12.683 -31.341 1.00 93.31 91 LYS A C 1
ATOM 746 O O . LYS A 1 91 ? 7.216 13.877 -31.418 1.00 93.31 91 LYS A O 1
ATOM 751 N N . SER A 1 92 ? 7.309 11.914 -30.322 1.00 92.00 92 SER A N 1
ATOM 752 C CA . SER A 1 92 ? 7.959 12.433 -29.108 1.00 92.00 92 SER A CA 1
ATOM 753 C C . SER A 1 92 ? 9.487 12.394 -29.191 1.00 92.00 92 SER A C 1
ATOM 755 O O . SER A 1 92 ? 10.152 13.333 -28.762 1.00 92.00 92 SER A O 1
ATOM 757 N N . LEU A 1 93 ? 10.035 11.317 -29.758 1.00 90.31 93 LEU A N 1
ATOM 758 C CA . LEU A 1 93 ? 11.467 10.999 -29.820 1.00 90.31 93 LEU A CA 1
ATOM 759 C C . LEU A 1 93 ? 11.980 10.828 -31.260 1.00 90.31 93 LEU A C 1
ATOM 761 O O . LEU A 1 93 ? 13.186 10.699 -31.477 1.00 90.31 93 LEU A O 1
ATOM 765 N N . GLY A 1 94 ? 11.089 10.823 -32.256 1.00 84.88 94 GLY A N 1
ATOM 766 C CA . GLY A 1 94 ? 11.478 10.760 -33.661 1.00 84.88 94 GLY A CA 1
ATOM 767 C C . GLY A 1 94 ? 12.246 12.004 -34.100 1.00 84.88 94 GLY A C 1
ATOM 768 O O . GLY A 1 94 ? 12.043 13.118 -33.610 1.00 84.88 94 GLY A O 1
ATOM 769 N N . ARG A 1 95 ? 13.165 11.810 -35.048 1.00 80.75 95 ARG A N 1
ATOM 770 C CA . ARG A 1 95 ? 13.993 12.889 -35.586 1.00 80.75 95 ARG A CA 1
ATOM 771 C C . ARG A 1 95 ? 13.088 13.916 -36.272 1.00 80.75 95 ARG A C 1
ATOM 773 O O . ARG A 1 95 ? 12.398 13.576 -37.231 1.00 80.75 95 ARG A O 1
ATOM 780 N N . LYS A 1 96 ? 13.093 15.162 -35.785 1.00 69.19 96 LYS A N 1
ATOM 781 C CA . LYS A 1 96 ? 12.441 16.266 -36.501 1.00 69.19 96 LYS A CA 1
ATOM 782 C C . LYS A 1 96 ? 13.102 16.435 -37.879 1.00 69.19 96 LYS A C 1
ATOM 784 O O . LYS A 1 96 ? 14.322 16.254 -37.956 1.00 69.19 96 LYS A O 1
ATOM 789 N N . PRO A 1 97 ? 12.313 16.718 -38.930 1.00 67.00 97 PRO A N 1
ATOM 790 C CA . PRO A 1 97 ? 12.843 16.971 -40.266 1.00 67.00 97 PRO A CA 1
ATOM 791 C C . PRO A 1 97 ? 13.822 18.149 -40.276 1.00 67.00 97 PRO A C 1
ATOM 793 O O . PRO A 1 97 ? 13.642 19.077 -39.450 1.00 67.00 97 PRO A O 1
#

pLDDT: mean 91.31, std 5.0, range [67.0, 96.31]

Sequence (97 aa):
MEKTIDDLTEVAKNEKYYNDIQQQIKVLKTQVMHNKEHDLEKFADEIKEALETEIVSRYYFQKGMIESSFDNDPDIQKAVEVLSDTALYAKSLGRKP

Foldseek 3Di:
DLVVLVVVCVVCVVVVVCVVCVVVSVVVNVVVVVVVVCVCVVCVVVVVLVVLLVVCCVPVNPVSNVVSCLVVDPVNVVVCVCVVDPVSVCVPVNDDD

Secondary structure (DSSP, 8-state):
-HHHHHHHHHHHHHTT-HHHHHHHHHHHHHHHHHHHHHHHHHTHHHHHHHHHHHHHHHHTHHHHHHHHTGGG-HHHHHHHHHHH-HHHHHHHTSPP-